Protein AF-A0A931W8U9-F1 (afdb_monomer_lite)

Sequence (115 aa):
MVEKRADKSFSEKTPADLRRDFRRDWISSYVGNFPIPEEGKQVQDSTIQVEAYEVIADPLSQRDRRHLIHEFGLKAVSAGFEIVGTIVVPHAGYLENRREVAAVTFLLKSPIEKW

Secondary structure (DSSP, 8-state):
---------GGG--HHHHHHHHHHHS--SEEEEEE---TTS---S-EEEEEEEEEEE-TT-HHHHHHIIIIIIHHHHHTT-EEEEEEEETT-S-EETTEE-EEEEEEEEPP----

Structure (mmCIF, N/CA/C/O backbone):
da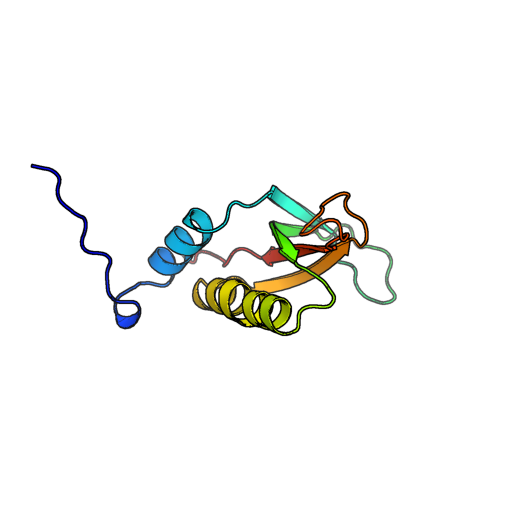ta_AF-A0A931W8U9-F1
#
_entry.id   AF-A0A931W8U9-F1
#
loop_
_atom_site.group_PDB
_atom_site.id
_atom_site.type_symbol
_atom_site.label_atom_id
_atom_site.label_alt_id
_atom_site.label_comp_id
_atom_site.label_asym_id
_atom_site.label_entity_id
_atom_site.label_seq_id
_atom_site.pdbx_PDB_ins_code
_atom_site.Cartn_x
_atom_site.Cartn_y
_atom_site.Cartn_z
_atom_site.occupancy
_atom_site.B_iso_or_equiv
_atom_site.auth_seq_id
_atom_site.auth_comp_id
_atom_site.auth_asym_id
_atom_site.auth_atom_id
_atom_site.pdbx_PDB_model_num
ATOM 1 N N . MET A 1 1 ? 1.250 -38.324 -1.001 1.00 38.91 1 MET A N 1
ATOM 2 C CA . MET A 1 1 ? 0.022 -37.762 -1.596 1.00 38.91 1 MET A CA 1
ATOM 3 C C . MET A 1 1 ? -0.053 -36.325 -1.104 1.00 38.91 1 MET A C 1
ATOM 5 O O . MET A 1 1 ? -0.230 -36.129 0.088 1.00 38.91 1 MET A O 1
ATOM 9 N N . VAL A 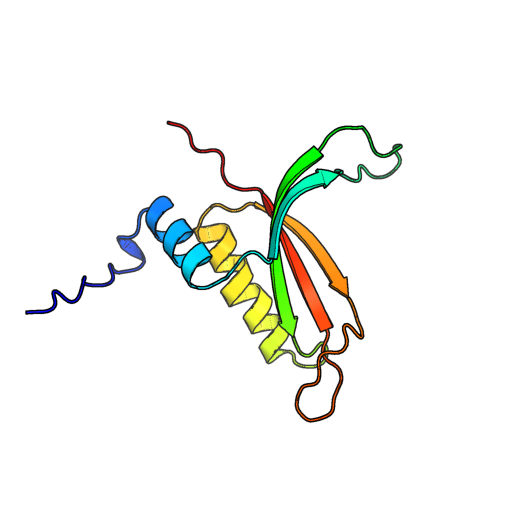1 2 ? 0.279 -35.342 -1.943 1.00 42.50 2 VAL A N 1
ATOM 10 C CA . VAL A 1 2 ? 0.256 -33.928 -1.535 1.00 42.50 2 VAL A CA 1
ATOM 11 C C . VAL A 1 2 ? -1.160 -33.439 -1.790 1.00 42.50 2 VAL A C 1
ATOM 13 O O . VAL A 1 2 ? -1.557 -33.313 -2.948 1.00 42.50 2 VAL A O 1
ATOM 16 N N . GLU A 1 3 ? -1.942 -33.239 -0.731 1.00 39.91 3 GLU A N 1
ATOM 17 C CA . GLU A 1 3 ? -3.232 -32.561 -0.842 1.00 39.91 3 GLU A CA 1
ATOM 18 C C . GLU A 1 3 ? -2.984 -31.161 -1.407 1.00 39.91 3 GLU A C 1
ATOM 20 O O . GLU A 1 3 ? -2.496 -30.260 -0.723 1.00 39.91 3 GLU A O 1
ATOM 25 N N . LYS A 1 4 ? -3.301 -30.974 -2.691 1.00 45.25 4 LYS A N 1
ATOM 26 C CA . LYS A 1 4 ? -3.512 -29.642 -3.247 1.00 45.25 4 LYS A CA 1
ATOM 27 C C . LYS A 1 4 ? -4.708 -29.065 -2.498 1.00 45.25 4 LYS A C 1
ATOM 29 O O . LYS A 1 4 ? -5.842 -29.420 -2.809 1.00 45.25 4 LYS A O 1
ATOM 34 N N . ARG A 1 5 ? -4.461 -28.216 -1.494 1.00 48.69 5 ARG A N 1
ATOM 35 C CA . ARG A 1 5 ? -5.507 -27.363 -0.917 1.00 48.69 5 ARG A CA 1
ATOM 36 C C . ARG A 1 5 ? -6.169 -26.646 -2.087 1.00 48.69 5 ARG A C 1
ATOM 38 O O . ARG A 1 5 ? -5.509 -25.872 -2.774 1.00 48.69 5 ARG A O 1
ATOM 45 N N . ALA A 1 6 ? -7.426 -26.982 -2.358 1.00 56.84 6 ALA A N 1
ATOM 46 C CA . ALA A 1 6 ? -8.210 -26.291 -3.362 1.00 56.84 6 ALA A CA 1
ATOM 47 C C . ALA A 1 6 ? -8.273 -24.819 -2.944 1.00 56.84 6 ALA A C 1
ATOM 49 O O . ALA A 1 6 ? -8.784 -24.503 -1.867 1.00 56.84 6 ALA A O 1
ATOM 50 N N . ASP A 1 7 ? -7.682 -23.938 -3.749 1.00 62.34 7 ASP A N 1
ATOM 51 C CA . ASP A 1 7 ? -7.846 -22.503 -3.567 1.00 62.34 7 ASP A CA 1
ATOM 52 C C . ASP A 1 7 ? -9.343 -22.213 -3.704 1.00 62.34 7 ASP A C 1
ATOM 54 O O . ASP A 1 7 ? -9.931 -22.434 -4.765 1.00 62.34 7 ASP A O 1
ATOM 58 N N . LYS A 1 8 ? -9.978 -21.795 -2.605 1.00 63.12 8 LYS A N 1
ATOM 59 C CA . LYS A 1 8 ? -11.395 -21.417 -2.602 1.00 63.12 8 LYS A CA 1
ATOM 60 C C . LYS A 1 8 ? -11.633 -20.335 -3.652 1.00 63.12 8 LYS A C 1
ATOM 62 O O . LYS A 1 8 ? -10.804 -19.428 -3.799 1.00 63.12 8 LYS A O 1
ATOM 67 N N . SER A 1 9 ? -12.777 -20.389 -4.334 1.00 69.44 9 SER A N 1
ATOM 68 C CA . SER A 1 9 ? -13.200 -19.296 -5.214 1.00 69.44 9 SER A CA 1
ATOM 69 C C . SER A 1 9 ? -13.270 -17.990 -4.415 1.00 69.44 9 SER A C 1
ATOM 71 O O . SER A 1 9 ? -13.584 -18.005 -3.226 1.00 69.44 9 SER A O 1
ATOM 73 N N . PHE A 1 10 ? -12.996 -16.844 -5.047 1.00 64.31 10 PHE A N 1
ATOM 74 C CA . PHE A 1 10 ? -13.035 -15.529 -4.388 1.00 64.31 10 PHE A CA 1
ATOM 75 C C . PHE A 1 10 ? -14.363 -15.279 -3.649 1.00 64.31 10 PHE A C 1
ATOM 77 O O . PHE A 1 10 ? -14.359 -14.724 -2.556 1.00 64.31 10 PHE A O 1
ATOM 84 N N . SER A 1 11 ? -15.484 -15.764 -4.197 1.00 68.75 11 SER A N 1
ATOM 85 C CA . SER A 1 11 ? -16.826 -15.661 -3.602 1.00 68.75 11 SER A CA 1
ATOM 86 C C . SER A 1 11 ? -17.037 -16.508 -2.339 1.00 68.75 11 SER A C 1
ATOM 88 O O . SER A 1 11 ? -18.036 -16.332 -1.650 1.00 68.75 11 SER A O 1
ATOM 90 N N . GLU A 1 12 ? -16.133 -17.441 -2.042 1.00 78.56 12 GLU A N 1
ATOM 91 C CA . GLU A 1 12 ? -16.200 -18.360 -0.896 1.00 78.56 12 GLU A CA 1
ATOM 92 C C . GLU A 1 12 ? -15.165 -18.016 0.188 1.00 78.56 12 GLU A C 1
ATOM 94 O O . GLU A 1 12 ? -15.098 -18.676 1.232 1.00 78.56 12 GLU A O 1
ATOM 99 N N . LYS A 1 13 ? -14.317 -17.010 -0.061 1.00 83.81 13 LYS A N 1
ATOM 100 C CA . LYS A 1 13 ? -13.293 -16.567 0.884 1.00 83.81 13 LYS A CA 1
ATOM 101 C C . LYS A 1 13 ? -13.924 -15.694 1.958 1.00 83.81 13 LYS A C 1
ATOM 103 O O . LYS A 1 13 ? -14.621 -14.723 1.676 1.00 83.81 13 LYS A O 1
ATOM 108 N N . THR A 1 14 ? -13.638 -16.024 3.211 1.00 86.25 14 THR A N 1
ATOM 109 C CA . THR A 1 14 ? -13.961 -15.131 4.325 1.00 86.25 14 THR A CA 1
ATOM 110 C C . THR A 1 14 ? -13.059 -13.889 4.275 1.00 86.25 14 THR A C 1
ATOM 112 O O . THR A 1 14 ? -11.968 -13.950 3.700 1.00 86.25 14 THR A O 1
ATOM 115 N N . PRO A 1 15 ? -13.420 -12.771 4.933 1.00 84.88 15 PRO A N 1
ATOM 116 C CA . PRO A 1 15 ? -12.511 -11.631 5.065 1.00 84.88 15 PRO A CA 1
ATOM 117 C C . PRO A 1 15 ? -11.143 -12.016 5.655 1.00 84.88 15 PRO A C 1
ATOM 119 O O . PRO A 1 15 ? -10.118 -11.469 5.261 1.00 84.88 15 PRO A O 1
ATOM 122 N N . ALA A 1 16 ? -11.105 -12.998 6.564 1.00 86.00 16 ALA A N 1
ATOM 123 C CA . ALA A 1 16 ? -9.860 -13.525 7.120 1.00 86.00 16 ALA A CA 1
ATOM 124 C C . ALA A 1 16 ? -9.019 -14.286 6.080 1.00 86.00 16 ALA A C 1
ATOM 126 O O . ALA A 1 16 ? -7.797 -14.139 6.060 1.00 86.00 16 ALA A O 1
ATOM 127 N N . ASP A 1 17 ? -9.656 -15.052 5.188 1.00 89.19 17 ASP A N 1
ATOM 128 C CA . ASP A 1 17 ? -8.968 -15.704 4.070 1.00 89.19 17 ASP A CA 1
ATOM 129 C C . ASP A 1 17 ? -8.353 -14.670 3.121 1.00 89.19 17 ASP A C 1
ATOM 131 O O . ASP A 1 17 ? -7.184 -14.792 2.764 1.00 89.19 17 ASP A O 1
ATOM 135 N N . LEU A 1 18 ? -9.101 -13.614 2.781 1.00 89.00 18 LEU A N 1
ATOM 136 C CA . LEU A 1 18 ? -8.619 -12.531 1.919 1.00 89.00 18 LEU A CA 1
ATOM 137 C C . LEU A 1 18 ? -7.429 -11.784 2.538 1.00 89.00 18 LEU A C 1
ATOM 139 O O . LEU A 1 18 ? -6.470 -11.489 1.832 1.00 89.00 18 LEU A O 1
ATOM 143 N N . ARG A 1 19 ? -7.435 -11.539 3.857 1.00 89.00 19 ARG A N 1
ATOM 144 C CA . ARG A 1 19 ? -6.278 -10.957 4.568 1.00 89.00 19 ARG A CA 1
ATOM 145 C C . ARG A 1 19 ? -5.052 -11.834 4.537 1.00 89.00 19 ARG A C 1
ATOM 147 O O . ARG A 1 19 ? -3.956 -11.335 4.300 1.00 89.00 19 ARG A O 1
ATOM 154 N N . ARG A 1 20 ? -5.225 -13.123 4.828 1.00 87.88 20 ARG A N 1
ATOM 155 C CA . ARG A 1 20 ? -4.116 -14.075 4.814 1.00 87.88 20 ARG A CA 1
ATOM 156 C C . ARG A 1 20 ? -3.491 -14.123 3.426 1.00 87.88 20 ARG A C 1
ATOM 158 O O . ARG A 1 20 ? -2.273 -14.079 3.319 1.00 87.88 20 ARG A O 1
ATOM 165 N N . ASP A 1 21 ? -4.319 -14.191 2.391 1.00 89.12 21 ASP A N 1
ATOM 166 C CA . ASP A 1 21 ? -3.842 -14.234 1.015 1.00 89.12 21 ASP A CA 1
ATOM 167 C C . ASP A 1 21 ? -3.164 -12.911 0.634 1.00 89.12 21 ASP A C 1
ATOM 169 O O . ASP A 1 21 ? -2.078 -12.936 0.071 1.00 89.12 21 ASP A O 1
ATOM 173 N N . PHE A 1 22 ? -3.718 -11.764 1.041 1.00 90.31 22 PHE A N 1
ATOM 174 C CA . PHE A 1 22 ? -3.087 -10.460 0.833 1.00 90.31 22 PHE A CA 1
ATOM 175 C C . PHE A 1 22 ? -1.696 -10.374 1.479 1.00 90.31 22 PHE A C 1
ATOM 177 O O . PHE A 1 22 ? -0.734 -10.060 0.790 1.00 90.31 22 PHE A O 1
ATOM 184 N N . ARG A 1 23 ? -1.563 -10.723 2.766 1.00 89.44 23 ARG A N 1
ATOM 185 C CA . ARG A 1 23 ? -0.272 -10.732 3.487 1.00 89.44 23 ARG A CA 1
ATOM 186 C C . ARG A 1 23 ? 0.709 -11.801 2.988 1.00 89.44 23 ARG A C 1
ATOM 188 O O . ARG A 1 23 ? 1.898 -11.733 3.277 1.00 89.44 23 ARG A O 1
ATOM 195 N N . ARG A 1 24 ? 0.214 -12.838 2.306 1.00 88.12 24 ARG A N 1
ATOM 196 C CA . ARG A 1 24 ? 1.046 -13.854 1.647 1.00 88.12 24 ARG A CA 1
ATOM 197 C C . ARG A 1 24 ? 1.579 -13.329 0.318 1.00 88.12 24 ARG A C 1
ATOM 199 O O . ARG A 1 24 ? 2.747 -13.537 0.012 1.00 88.12 24 ARG A O 1
ATOM 206 N N . ASP A 1 25 ? 0.710 -12.701 -0.467 1.00 87.81 25 ASP A N 1
ATOM 207 C CA . ASP A 1 25 ? 1.033 -12.191 -1.797 1.00 87.81 25 ASP A CA 1
ATOM 208 C C . ASP A 1 25 ? 1.882 -10.907 -1.710 1.00 87.81 25 ASP A C 1
ATOM 210 O O . ASP A 1 25 ? 2.683 -10.637 -2.603 1.00 87.81 25 ASP A O 1
ATOM 214 N N . TRP A 1 26 ? 1.749 -10.150 -0.615 1.00 88.06 26 TRP A N 1
ATOM 215 C CA . TRP A 1 26 ? 2.475 -8.911 -0.343 1.00 88.06 26 TRP A CA 1
ATOM 216 C C . TRP A 1 26 ? 3.113 -8.953 1.040 1.00 88.06 26 TRP A C 1
ATOM 218 O O . TRP A 1 26 ? 2.436 -9.169 2.043 1.00 88.06 26 TRP A O 1
ATOM 228 N N . ILE A 1 27 ? 4.417 -8.695 1.104 1.00 85.69 27 ILE A N 1
ATOM 229 C CA . ILE A 1 27 ? 5.156 -8.659 2.366 1.00 85.69 27 ILE A CA 1
ATOM 230 C C . ILE A 1 27 ? 5.212 -7.215 2.861 1.00 85.69 27 ILE A C 1
ATOM 232 O O . ILE A 1 27 ? 5.685 -6.326 2.156 1.00 85.69 27 ILE A O 1
ATOM 236 N N . SER A 1 28 ? 4.742 -6.996 4.089 1.00 86.06 28 SER A N 1
ATOM 237 C CA . SER A 1 28 ? 4.866 -5.705 4.767 1.00 86.06 28 SER A CA 1
ATOM 238 C C . SER A 1 28 ? 6.339 -5.423 5.072 1.00 86.06 28 SER A C 1
ATOM 240 O O . SER A 1 28 ? 7.014 -6.257 5.676 1.00 86.06 28 SER A O 1
ATOM 242 N N . SER A 1 29 ? 6.836 -4.247 4.696 1.00 85.94 29 SER A N 1
ATOM 243 C CA . SER A 1 29 ? 8.190 -3.793 5.038 1.00 85.94 29 SER A CA 1
ATOM 244 C C . SER A 1 29 ? 8.284 -3.292 6.482 1.00 85.94 29 SER A C 1
ATOM 246 O O . SER A 1 29 ? 9.362 -3.301 7.074 1.00 85.94 29 SER A O 1
ATOM 248 N N . TYR A 1 30 ? 7.155 -2.890 7.073 1.00 88.25 30 TYR A N 1
ATOM 249 C CA . TYR A 1 30 ? 7.077 -2.431 8.458 1.00 88.25 30 TYR A CA 1
ATOM 250 C C . TYR A 1 30 ? 5.711 -2.736 9.081 1.00 88.25 30 TYR A C 1
ATOM 252 O O . TYR A 1 30 ? 4.693 -2.673 8.398 1.00 88.25 30 TYR A O 1
ATOM 260 N N . VAL A 1 31 ? 5.681 -3.041 10.380 1.00 90.31 31 VAL A N 1
ATOM 261 C CA . VAL A 1 31 ? 4.452 -3.133 11.182 1.00 90.31 31 VAL A CA 1
ATOM 262 C C . VAL A 1 31 ? 4.684 -2.379 12.484 1.00 90.31 31 VAL A C 1
ATOM 264 O O . VAL A 1 31 ? 5.614 -2.705 13.222 1.00 90.31 31 VAL A O 1
ATOM 267 N N . GLY A 1 32 ? 3.855 -1.383 12.784 1.00 87.75 32 GLY A N 1
ATOM 268 C CA . GLY A 1 32 ? 4.018 -0.604 14.007 1.00 87.75 32 GLY A CA 1
ATOM 269 C C . GLY A 1 32 ? 3.192 0.672 14.050 1.00 87.75 32 GLY A C 1
ATOM 270 O O . GLY A 1 32 ? 2.231 0.830 13.305 1.00 87.75 32 GLY A O 1
ATOM 271 N N . ASN A 1 33 ? 3.552 1.564 14.967 1.00 87.19 33 ASN A N 1
ATOM 272 C CA . ASN A 1 33 ? 2.811 2.785 15.256 1.00 87.19 33 ASN A CA 1
ATOM 273 C C . ASN A 1 33 ? 3.322 3.942 14.394 1.00 87.19 33 ASN A C 1
ATOM 275 O O . ASN A 1 33 ? 4.494 4.306 14.476 1.00 87.19 33 ASN A O 1
ATOM 279 N N . PHE A 1 34 ? 2.438 4.533 13.594 1.00 81.75 34 PHE A N 1
ATOM 280 C CA . PHE A 1 34 ? 2.734 5.692 12.758 1.00 81.75 34 PHE A CA 1
ATOM 281 C C . PHE A 1 34 ? 2.048 6.944 13.324 1.00 81.75 34 PHE A C 1
ATOM 283 O O . PHE A 1 34 ? 0.887 6.853 13.737 1.00 81.75 34 PHE A O 1
ATOM 290 N N . PRO A 1 35 ? 2.726 8.105 13.383 1.00 78.25 35 PRO A N 1
ATOM 291 C CA . PRO A 1 35 ? 2.104 9.344 13.840 1.00 78.25 35 PRO A CA 1
ATOM 292 C C . PRO A 1 35 ? 1.006 9.779 12.869 1.00 78.25 35 PRO A C 1
ATOM 294 O O . PRO A 1 35 ? 1.178 9.688 11.655 1.00 78.25 35 PRO A O 1
ATOM 297 N N . ILE A 1 36 ? -0.115 10.269 13.391 1.00 71.31 36 ILE A N 1
ATOM 298 C CA . ILE A 1 36 ? -1.211 10.782 12.561 1.00 71.31 36 ILE A CA 1
ATOM 299 C C . ILE A 1 36 ? -0.975 12.282 12.330 1.00 71.31 36 ILE A C 1
ATOM 301 O O . ILE A 1 36 ? -1.081 13.057 13.284 1.00 71.31 36 ILE A O 1
ATOM 305 N N . PRO A 1 37 ? -0.649 12.733 11.103 1.00 64.25 37 PRO A N 1
ATOM 306 C CA . PRO A 1 37 ? -0.617 14.159 10.818 1.00 64.25 37 PRO A CA 1
ATOM 307 C C . PRO A 1 37 ? -2.057 14.690 10.740 1.00 64.25 37 PRO A C 1
ATOM 309 O O . PRO A 1 37 ? -2.759 14.453 9.761 1.00 64.25 37 PRO A O 1
ATOM 312 N N . GLU A 1 38 ? -2.513 15.406 11.772 1.00 63.44 38 GLU A N 1
ATOM 313 C CA . GLU A 1 38 ? -3.725 16.230 11.679 1.00 63.44 38 GLU A CA 1
ATOM 314 C C . GLU A 1 38 ? -3.369 17.584 11.049 1.00 63.44 38 GLU A C 1
ATOM 316 O O . GLU A 1 38 ? -2.495 18.303 11.540 1.00 63.44 38 GLU A O 1
ATOM 321 N N . GLU A 1 39 ? -4.044 17.945 9.956 1.00 61.38 39 GLU A N 1
ATOM 322 C CA . GLU A 1 39 ? -3.818 19.215 9.263 1.00 61.38 39 GLU A CA 1
ATOM 323 C C . GLU A 1 39 ? -4.037 20.407 10.214 1.00 61.38 39 GLU A C 1
ATOM 325 O O . GLU A 1 39 ? -5.065 20.521 10.884 1.00 61.38 39 GLU A O 1
ATOM 330 N N . GLY A 1 40 ? -3.044 21.299 10.297 1.00 61.00 40 GLY A N 1
ATOM 331 C CA . GLY A 1 40 ? -3.124 22.526 11.096 1.00 61.00 40 GLY A CA 1
ATOM 332 C C . GLY A 1 40 ? -2.927 22.363 12.609 1.00 61.00 40 GLY A C 1
ATOM 333 O O . GLY A 1 40 ? -3.061 23.350 13.332 1.00 61.00 40 GLY A O 1
ATOM 334 N N . LYS A 1 41 ? -2.579 21.171 13.110 1.00 56.84 41 LYS A N 1
ATOM 335 C CA . LYS A 1 41 ? -2.229 20.956 14.524 1.00 56.84 41 LYS A CA 1
ATOM 336 C C . LYS A 1 41 ? -0.808 20.414 14.665 1.00 56.84 41 LYS A C 1
ATOM 338 O O . LYS A 1 41 ? -0.289 19.757 13.767 1.00 56.84 41 LYS A O 1
ATOM 343 N N . GLN A 1 42 ? -0.166 20.691 15.804 1.00 60.56 42 GLN A N 1
ATOM 344 C CA . GLN A 1 42 ? 1.037 19.950 16.199 1.00 60.56 42 GLN A CA 1
ATOM 345 C C . GLN A 1 42 ? 0.725 18.453 16.132 1.00 60.56 42 GLN A C 1
ATOM 347 O O . GLN A 1 42 ? -0.378 18.059 16.518 1.00 60.56 42 GLN A O 1
ATOM 352 N N . VAL A 1 43 ? 1.678 17.652 15.636 1.00 58.06 43 VAL A N 1
ATOM 353 C CA . VAL A 1 43 ? 1.595 16.186 15.659 1.00 58.06 43 VAL A CA 1
ATOM 354 C C . VAL A 1 43 ? 1.246 15.792 17.088 1.00 58.06 43 VAL A C 1
ATOM 356 O O . VAL A 1 43 ? 2.071 15.934 17.987 1.00 58.06 43 VAL A O 1
ATOM 359 N N . GLN A 1 44 ? -0.008 15.410 17.315 1.00 55.53 44 GLN A N 1
ATOM 360 C CA . GLN A 1 44 ? -0.421 14.892 18.607 1.00 55.53 44 GLN A CA 1
ATOM 361 C C . GLN A 1 44 ? 0.331 13.572 18.810 1.00 55.53 44 GLN A C 1
ATOM 363 O O . GLN A 1 44 ? 0.560 12.845 17.842 1.00 55.53 44 GLN A O 1
ATOM 368 N N . ASP A 1 45 ? 0.653 13.215 20.054 1.00 60.28 45 ASP A N 1
ATOM 369 C CA . ASP A 1 45 ? 1.252 11.913 20.410 1.00 60.28 45 ASP A CA 1
ATOM 370 C C . ASP A 1 45 ? 0.359 10.702 20.031 1.00 60.28 45 ASP A C 1
ATOM 372 O O . ASP A 1 45 ? 0.674 9.548 20.328 1.00 60.28 45 ASP A O 1
ATOM 376 N N . SER A 1 46 ? -0.780 10.941 19.373 1.00 72.25 46 SER A N 1
ATOM 377 C CA . SER A 1 46 ? -1.634 9.921 18.787 1.00 72.25 46 SER A CA 1
ATOM 378 C C . SER A 1 46 ? -0.915 9.194 17.654 1.00 72.25 46 SER A C 1
ATOM 380 O O . SER A 1 46 ? -0.536 9.778 16.633 1.00 72.25 46 SER A O 1
ATOM 382 N N . THR A 1 47 ? -0.797 7.884 17.817 1.00 80.75 47 THR A N 1
ATOM 383 C CA . THR A 1 47 ? -0.282 6.985 16.793 1.00 80.75 47 THR A CA 1
ATOM 384 C C . THR A 1 47 ? -1.354 5.989 16.375 1.00 80.75 47 THR A C 1
ATOM 386 O O . THR A 1 47 ? -2.266 5.667 17.138 1.00 80.75 47 THR A O 1
ATOM 389 N N . ILE A 1 48 ? -1.254 5.516 15.139 1.00 82.94 48 ILE A N 1
ATOM 390 C CA . ILE A 1 48 ? -2.098 4.465 14.581 1.00 82.94 48 ILE A CA 1
ATOM 391 C C . ILE A 1 48 ? -1.234 3.260 14.236 1.00 82.94 48 ILE A C 1
ATOM 393 O O . ILE A 1 48 ? -0.152 3.409 13.670 1.00 82.94 48 ILE A O 1
ATOM 397 N N . GLN A 1 49 ? -1.712 2.060 14.562 1.00 87.75 49 GLN A N 1
ATOM 398 C CA . GLN A 1 49 ? -1.047 0.840 14.133 1.00 87.75 49 GLN A CA 1
ATOM 399 C C . GLN A 1 49 ? -1.276 0.632 12.634 1.00 87.75 49 GLN A C 1
ATOM 401 O O . GLN A 1 49 ? -2.418 0.552 12.171 1.00 87.75 49 GLN A O 1
ATOM 406 N N . VAL A 1 50 ? -0.180 0.544 11.889 1.00 90.88 50 VAL A N 1
ATOM 407 C CA . VAL A 1 50 ? -0.176 0.349 10.443 1.00 90.88 50 VAL A CA 1
ATOM 408 C C . VAL A 1 50 ? 0.740 -0.795 10.038 1.00 90.88 50 VAL A C 1
ATOM 410 O O . VAL A 1 50 ? 1.715 -1.131 10.714 1.00 90.88 50 VAL A O 1
ATOM 413 N N . GLU A 1 51 ? 0.434 -1.345 8.876 1.00 92.94 51 GLU A N 1
ATOM 414 C CA . GLU A 1 51 ? 1.296 -2.191 8.069 1.00 92.94 51 GLU A CA 1
ATOM 415 C C . GLU A 1 51 ? 1.707 -1.375 6.836 1.00 92.94 51 GLU A C 1
ATOM 417 O O . GLU A 1 51 ? 0.851 -0.836 6.130 1.00 92.94 51 GLU A O 1
ATOM 422 N N . ALA A 1 52 ? 3.012 -1.229 6.605 1.00 91.31 52 ALA A N 1
ATOM 423 C CA . ALA A 1 52 ? 3.546 -0.497 5.463 1.00 91.3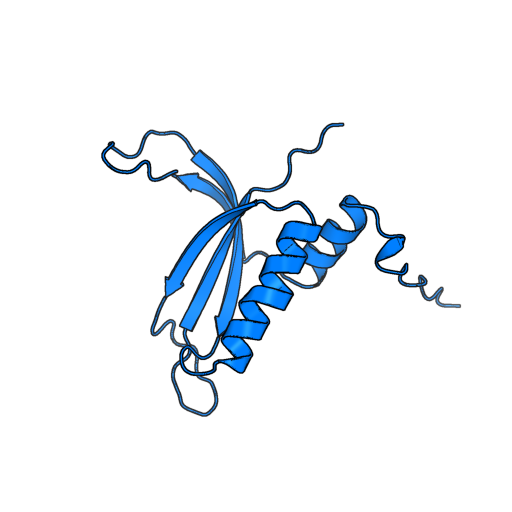1 52 ALA A CA 1
ATOM 424 C C . ALA A 1 52 ? 3.965 -1.469 4.360 1.00 91.31 52 ALA A C 1
ATOM 426 O O . ALA A 1 52 ? 4.789 -2.354 4.584 1.00 91.31 52 ALA A O 1
ATOM 427 N N . TYR A 1 53 ? 3.436 -1.267 3.161 1.00 91.50 53 TYR A N 1
ATOM 428 C CA . TYR A 1 53 ? 3.722 -2.096 1.996 1.00 91.50 53 TYR A CA 1
ATOM 429 C C . TYR A 1 53 ? 4.374 -1.245 0.916 1.00 91.50 53 TYR A C 1
ATOM 431 O O . TYR A 1 53 ? 3.764 -0.296 0.425 1.00 91.50 53 TYR A O 1
ATOM 439 N N . GLU A 1 54 ? 5.607 -1.583 0.552 1.00 89.00 54 GLU A N 1
ATOM 440 C CA . GLU A 1 54 ? 6.328 -0.915 -0.529 1.00 89.00 54 GLU A CA 1
ATOM 441 C C . GLU A 1 54 ? 6.029 -1.610 -1.856 1.00 89.00 54 GLU A C 1
ATOM 443 O O . GLU A 1 54 ? 6.175 -2.826 -1.988 1.00 89.00 54 GLU A O 1
ATOM 448 N N . VAL A 1 55 ? 5.616 -0.827 -2.849 1.00 86.31 55 VAL A N 1
ATOM 449 C CA . VAL A 1 55 ? 5.419 -1.301 -4.213 1.00 86.31 55 VAL A CA 1
ATOM 450 C C . VAL A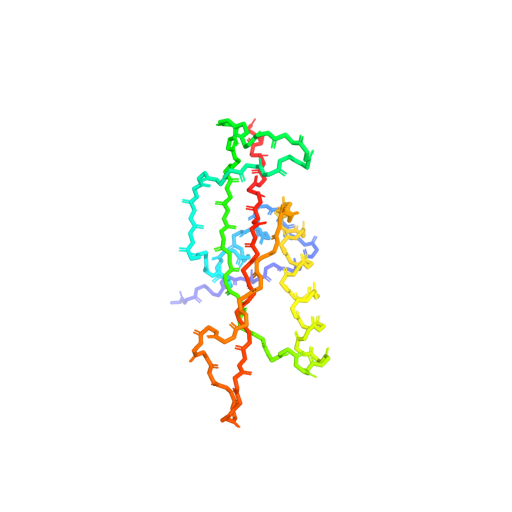 1 55 ? 6.195 -0.410 -5.168 1.00 86.31 55 VAL A C 1
ATOM 452 O O . VAL A 1 55 ? 6.112 0.818 -5.116 1.00 86.31 55 VAL A O 1
ATOM 455 N N . ILE A 1 56 ? 6.951 -1.043 -6.058 1.00 83.94 56 ILE A N 1
ATOM 456 C CA . ILE A 1 56 ? 7.757 -0.353 -7.058 1.00 83.94 56 ILE A CA 1
ATOM 457 C C . ILE A 1 56 ? 6.913 -0.131 -8.305 1.00 83.94 56 ILE A C 1
ATOM 459 O O . ILE A 1 56 ? 6.280 -1.063 -8.802 1.00 83.94 56 ILE A O 1
ATOM 463 N N . ALA A 1 57 ? 6.900 1.098 -8.814 1.00 79.00 57 ALA A N 1
ATOM 464 C CA . ALA A 1 57 ? 6.188 1.414 -10.041 1.00 79.00 57 ALA A CA 1
ATOM 465 C C . ALA A 1 57 ? 6.905 2.456 -10.884 1.00 79.00 57 ALA A C 1
ATOM 467 O O . ALA A 1 57 ? 7.408 3.460 -10.374 1.00 79.00 57 ALA A O 1
ATOM 468 N N . ASP A 1 58 ? 6.869 2.253 -12.200 1.00 76.56 58 ASP A N 1
ATOM 469 C CA . ASP A 1 58 ? 7.245 3.285 -13.153 1.00 76.56 58 ASP A CA 1
ATOM 470 C C . ASP A 1 58 ? 6.225 4.439 -13.074 1.00 76.56 58 ASP A C 1
ATOM 472 O O . ASP A 1 58 ? 5.045 4.269 -13.418 1.00 76.56 58 ASP A O 1
ATOM 476 N N . PRO A 1 59 ? 6.648 5.641 -12.639 1.00 64.81 59 PRO A N 1
ATOM 477 C CA . PRO A 1 59 ? 5.757 6.778 -12.531 1.00 64.81 59 PRO A CA 1
ATOM 478 C C . PRO A 1 59 ? 5.256 7.251 -13.899 1.00 64.81 59 PRO A C 1
ATOM 480 O O . PRO A 1 59 ? 4.326 8.038 -13.922 1.00 64.81 59 PRO A O 1
ATOM 483 N N . LEU A 1 60 ? 5.791 6.820 -15.037 1.00 67.19 60 LEU A N 1
ATOM 484 C CA . LEU A 1 60 ? 5.324 7.228 -16.368 1.00 67.19 60 LEU A CA 1
ATOM 485 C C . LEU A 1 60 ? 4.396 6.191 -17.024 1.00 67.19 60 LEU A C 1
ATOM 487 O O . LEU A 1 60 ? 3.717 6.504 -18.006 1.00 67.19 60 LEU A O 1
ATOM 491 N N . SER A 1 61 ? 4.297 4.984 -16.464 1.00 79.31 61 SER A N 1
ATOM 492 C CA . SER A 1 61 ? 3.462 3.907 -16.995 1.00 79.31 61 SER A CA 1
ATOM 493 C C . SER A 1 61 ? 2.035 3.967 -16.444 1.00 79.31 61 SER A C 1
ATOM 495 O O . SER A 1 61 ? 1.750 3.620 -15.298 1.00 79.31 61 SER A O 1
ATOM 497 N N . GLN A 1 62 ? 1.077 4.358 -17.292 1.00 71.00 62 GLN A N 1
ATOM 498 C CA . GLN A 1 62 ? -0.354 4.329 -16.944 1.00 71.00 62 GLN A CA 1
ATOM 499 C C . GLN A 1 62 ? -0.857 2.910 -16.645 1.00 71.00 62 GLN A C 1
ATOM 501 O O . GLN A 1 62 ? -1.784 2.723 -15.854 1.00 71.00 62 GLN A O 1
ATOM 506 N N . ARG A 1 63 ? -0.244 1.898 -17.269 1.00 75.94 63 ARG A N 1
ATOM 507 C CA . ARG A 1 63 ? -0.565 0.493 -17.017 1.00 75.94 63 ARG A CA 1
ATOM 508 C C . ARG A 1 63 ? -0.176 0.099 -15.596 1.00 75.94 63 ARG A C 1
ATOM 510 O O . ARG A 1 63 ? -1.005 -0.504 -14.918 1.00 75.94 63 ARG A O 1
ATOM 517 N N . ASP A 1 64 ? 1.018 0.475 -15.151 1.00 74.62 64 ASP A N 1
ATOM 518 C CA . ASP A 1 64 ? 1.536 0.069 -13.840 1.00 74.62 64 ASP A CA 1
ATOM 519 C C . ASP A 1 64 ? 0.888 0.875 -12.718 1.00 74.62 64 ASP A C 1
ATOM 521 O O . ASP A 1 64 ? 0.515 0.316 -11.691 1.00 74.62 64 ASP A O 1
ATOM 525 N N . ARG A 1 65 ? 0.582 2.154 -12.964 1.00 71.69 65 ARG A N 1
ATOM 526 C CA . ARG A 1 65 ? -0.276 2.956 -12.078 1.00 71.69 65 ARG A CA 1
ATOM 527 C C . ARG A 1 65 ? -1.666 2.341 -11.898 1.00 71.69 65 ARG A C 1
ATOM 529 O O . ARG A 1 65 ? -2.161 2.245 -10.778 1.00 71.69 65 ARG A O 1
ATOM 536 N N . ARG A 1 66 ? -2.310 1.901 -12.986 1.00 71.62 66 ARG A N 1
ATOM 537 C CA . ARG A 1 66 ? -3.610 1.217 -12.899 1.00 71.62 66 ARG A CA 1
ATOM 538 C C . ARG A 1 66 ? -3.481 -0.127 -12.189 1.00 71.62 66 ARG A C 1
ATOM 540 O O . ARG A 1 66 ? -4.361 -0.471 -11.410 1.00 71.62 66 ARG A O 1
ATOM 547 N N . HIS A 1 67 ? -2.409 -0.870 -12.456 1.00 74.25 67 HIS A N 1
ATOM 548 C CA . HIS A 1 67 ? -2.121 -2.136 -11.791 1.00 74.25 67 HIS A CA 1
ATOM 549 C C . HIS A 1 67 ? -1.973 -1.937 -10.279 1.00 74.25 67 HIS A C 1
ATOM 551 O O . HIS A 1 67 ? -2.656 -2.614 -9.529 1.00 74.25 67 HIS A O 1
ATOM 557 N N . LEU A 1 68 ? -1.212 -0.939 -9.829 1.00 79.19 68 LEU A N 1
ATOM 558 C CA . LEU A 1 68 ? -1.119 -0.544 -8.421 1.00 79.19 68 LEU A CA 1
ATOM 559 C C . LEU A 1 68 ? -2.487 -0.268 -7.785 1.00 79.19 68 LEU A C 1
ATOM 561 O O . LEU A 1 68 ? -2.839 -0.855 -6.766 1.00 79.19 68 LEU A O 1
ATOM 565 N N . ILE A 1 69 ? -3.278 0.619 -8.392 1.00 71.75 69 ILE A N 1
ATOM 566 C CA . ILE A 1 69 ? -4.563 1.045 -7.820 1.00 71.75 69 ILE A CA 1
ATOM 567 C C . ILE A 1 69 ? -5.551 -0.125 -7.758 1.00 71.75 69 ILE A C 1
ATOM 569 O O . ILE A 1 69 ? -6.217 -0.319 -6.741 1.00 71.75 69 ILE A O 1
ATOM 573 N N . HIS A 1 70 ? -5.649 -0.915 -8.829 1.00 73.62 70 HIS A N 1
ATOM 574 C CA . HIS A 1 70 ? -6.585 -2.034 -8.877 1.00 73.62 70 HIS A CA 1
ATOM 575 C C . HIS A 1 70 ? -6.094 -3.254 -8.104 1.00 73.62 70 HIS A C 1
ATOM 577 O O . HIS A 1 70 ? -6.826 -3.768 -7.271 1.00 73.62 70 HIS A O 1
ATOM 583 N N . GLU A 1 71 ? -4.891 -3.750 -8.367 1.00 82.25 71 GLU A N 1
ATOM 584 C CA . GLU A 1 71 ? -4.446 -5.025 -7.802 1.00 82.25 71 GLU A CA 1
ATOM 585 C C . GLU A 1 71 ? -4.032 -4.890 -6.347 1.00 82.25 71 GLU A C 1
ATOM 587 O O . GLU A 1 71 ? -4.418 -5.728 -5.540 1.00 82.25 71 GLU A O 1
ATOM 592 N N . PHE A 1 72 ? -3.288 -3.847 -5.984 1.00 88.62 72 PHE A N 1
ATOM 593 C CA . PHE A 1 72 ? -2.906 -3.659 -4.589 1.00 88.62 72 PHE A CA 1
ATOM 594 C C . PHE A 1 72 ? -4.064 -3.042 -3.797 1.00 88.62 72 PHE A C 1
ATOM 596 O O . PHE A 1 72 ? -4.545 -3.635 -2.830 1.00 88.62 72 PHE A O 1
ATOM 603 N N . GLY A 1 73 ? -4.567 -1.888 -4.248 1.00 85.88 73 GLY A N 1
ATOM 604 C CA . GLY A 1 73 ? -5.587 -1.120 -3.530 1.00 85.88 73 GLY A CA 1
ATOM 605 C C . GLY A 1 73 ? -6.894 -1.886 -3.313 1.00 85.88 73 GLY A C 1
ATOM 606 O O . GLY A 1 73 ? -7.359 -1.998 -2.177 1.00 85.88 73 GLY A O 1
ATOM 607 N N . LEU A 1 74 ? -7.480 -2.474 -4.366 1.00 87.06 74 LEU A N 1
ATOM 608 C CA . LEU A 1 74 ? -8.746 -3.205 -4.211 1.00 87.06 74 LEU A CA 1
ATOM 609 C C . LEU A 1 74 ? -8.576 -4.486 -3.396 1.00 87.06 74 LEU A C 1
ATOM 611 O O . LEU A 1 74 ? -9.487 -4.829 -2.641 1.00 87.06 74 LEU A O 1
ATOM 615 N N . LYS A 1 75 ? -7.442 -5.194 -3.507 1.00 89.12 75 LYS A N 1
ATOM 616 C CA . LYS A 1 75 ? -7.201 -6.393 -2.688 1.00 89.12 75 LYS A CA 1
ATOM 617 C C . LYS A 1 75 ? -7.018 -6.039 -1.217 1.00 89.12 75 LYS A C 1
ATOM 619 O O . LYS A 1 75 ? -7.595 -6.727 -0.379 1.00 89.12 75 LYS A O 1
ATOM 624 N N . ALA A 1 76 ? -6.305 -4.955 -0.908 1.00 90.19 76 ALA A N 1
ATOM 625 C CA . ALA A 1 76 ? -6.169 -4.451 0.456 1.00 90.19 76 ALA A CA 1
ATOM 626 C C . ALA A 1 76 ? -7.545 -4.131 1.064 1.00 90.19 76 ALA A C 1
ATOM 628 O O . ALA A 1 76 ? -7.893 -4.637 2.132 1.00 90.19 76 ALA A O 1
ATOM 629 N N . VAL A 1 77 ? -8.376 -3.373 0.343 1.00 89.25 77 VAL A N 1
ATOM 630 C CA . VAL A 1 77 ? -9.730 -3.019 0.801 1.00 89.25 77 VAL A CA 1
ATOM 631 C C . VAL A 1 77 ? -10.630 -4.252 0.917 1.00 89.25 77 VAL A C 1
ATOM 633 O O . VAL A 1 77 ? -11.351 -4.394 1.900 1.00 89.25 77 VAL A O 1
ATOM 636 N N . SER A 1 78 ? -10.555 -5.191 -0.030 1.00 88.12 78 SER A N 1
ATOM 637 C CA . SER A 1 78 ? -11.323 -6.449 0.019 1.00 88.12 78 SER A CA 1
ATOM 638 C C . SER A 1 78 ? -10.916 -7.335 1.201 1.00 88.12 78 SER A C 1
ATOM 640 O O . SER A 1 78 ? -11.738 -8.056 1.761 1.00 88.12 78 SER A O 1
ATOM 642 N N . ALA A 1 79 ? -9.652 -7.258 1.613 1.00 89.19 79 ALA A N 1
ATOM 643 C CA . ALA A 1 79 ? -9.139 -7.876 2.828 1.00 89.19 79 ALA A CA 1
ATOM 644 C C . ALA A 1 79 ? -9.541 -7.100 4.110 1.00 89.19 79 ALA A C 1
ATOM 646 O O . ALA A 1 79 ? -9.370 -7.587 5.229 1.00 89.19 79 ALA A O 1
ATOM 647 N N . GLY A 1 80 ? -10.154 -5.925 3.981 1.00 89.56 80 GLY A N 1
ATOM 648 C CA . GLY A 1 80 ? -10.633 -5.113 5.098 1.00 89.56 80 GLY A CA 1
ATOM 649 C C . GLY A 1 80 ? -9.590 -4.153 5.663 1.00 89.56 80 GLY A C 1
ATOM 650 O O . GLY A 1 80 ? -9.796 -3.626 6.751 1.00 89.56 80 GLY A O 1
ATOM 651 N N . PHE A 1 81 ? -8.478 -3.928 4.963 1.00 91.19 81 PHE A N 1
ATOM 652 C CA . PHE A 1 81 ? -7.548 -2.861 5.318 1.00 91.19 81 PHE A CA 1
ATOM 653 C C . PHE A 1 81 ? -8.119 -1.494 4.942 1.00 91.19 81 PHE A C 1
ATOM 655 O O . PHE A 1 81 ? -8.762 -1.332 3.904 1.00 91.19 81 PHE A O 1
ATOM 662 N N . GLU A 1 82 ? -7.826 -0.498 5.770 1.00 90.75 82 GLU A N 1
ATOM 663 C CA . GLU A 1 82 ? -8.088 0.910 5.474 1.00 90.75 82 GLU A CA 1
ATOM 664 C C . GLU A 1 82 ? -6.778 1.570 5.024 1.00 90.75 82 GLU A C 1
ATOM 666 O O . GLU A 1 82 ? -5.758 1.464 5.707 1.00 90.75 82 GLU A O 1
ATOM 671 N N . ILE A 1 83 ? -6.785 2.239 3.866 1.00 88.81 83 ILE A N 1
ATOM 672 C CA . ILE A 1 83 ? -5.622 2.994 3.383 1.00 88.81 83 ILE A CA 1
ATOM 673 C C . ILE A 1 83 ? -5.583 4.316 4.146 1.00 88.81 83 ILE A C 1
ATOM 675 O O . ILE A 1 83 ? -6.434 5.175 3.928 1.00 88.81 83 ILE A O 1
ATOM 679 N N . VAL A 1 84 ? -4.592 4.482 5.023 1.00 87.44 84 VAL A N 1
ATOM 680 C CA . VAL A 1 84 ? -4.446 5.703 5.834 1.00 87.44 84 VAL A CA 1
ATOM 681 C C . VAL A 1 84 ? -3.526 6.732 5.192 1.00 87.44 84 VAL A C 1
ATOM 683 O O . VAL A 1 84 ? -3.576 7.909 5.533 1.00 87.44 84 VAL A O 1
ATOM 686 N N . GLY A 1 85 ? -2.690 6.306 4.247 1.00 85.00 85 GLY A N 1
ATOM 687 C CA . GLY A 1 85 ? -1.826 7.214 3.513 1.00 85.00 85 GLY A CA 1
ATOM 688 C C . GLY A 1 85 ? -0.940 6.509 2.503 1.00 85.00 85 GLY A C 1
ATOM 689 O O . GLY A 1 85 ? -0.805 5.283 2.489 1.00 85.00 85 GLY A O 1
ATOM 690 N N . THR A 1 86 ? -0.318 7.320 1.657 1.00 85.62 86 THR A N 1
ATOM 691 C CA . THR A 1 86 ? 0.656 6.877 0.661 1.00 85.62 86 THR A CA 1
ATOM 692 C C . THR A 1 86 ? 1.864 7.793 0.698 1.00 85.62 86 THR A C 1
ATOM 694 O O . THR A 1 86 ? 1.711 9.011 0.608 1.00 85.62 86 THR A O 1
ATOM 697 N N . ILE A 1 87 ? 3.057 7.215 0.784 1.00 84.69 87 ILE A N 1
ATOM 698 C CA . ILE A 1 87 ? 4.320 7.939 0.651 1.00 84.69 87 ILE A CA 1
ATOM 699 C C . ILE A 1 87 ? 4.896 7.586 -0.713 1.00 84.69 87 ILE A C 1
ATOM 701 O O . ILE A 1 87 ? 5.095 6.414 -1.019 1.00 84.69 87 ILE A O 1
ATOM 705 N N . VAL A 1 88 ? 5.156 8.598 -1.535 1.00 84.38 88 VAL A N 1
ATOM 706 C CA . VAL A 1 88 ? 5.805 8.416 -2.834 1.00 84.38 88 VAL A CA 1
ATOM 707 C C . VAL A 1 88 ? 7.228 8.927 -2.716 1.00 84.38 88 VAL A C 1
ATOM 709 O O . VAL A 1 88 ? 7.438 10.116 -2.478 1.00 84.38 88 VAL A O 1
ATOM 712 N N . VAL A 1 89 ? 8.198 8.034 -2.887 1.00 82.75 89 VAL A N 1
ATOM 713 C CA . VAL A 1 89 ? 9.619 8.377 -2.901 1.00 82.75 89 VAL A CA 1
ATOM 714 C C . VAL A 1 89 ? 10.101 8.332 -4.350 1.00 82.75 89 VAL A C 1
ATOM 716 O O . VAL A 1 89 ? 10.379 7.247 -4.879 1.00 82.75 89 VAL A O 1
ATOM 719 N N . PRO A 1 90 ? 10.172 9.487 -5.039 1.00 73.38 90 PRO A N 1
ATOM 720 C CA . PRO A 1 90 ? 10.848 9.542 -6.324 1.00 73.38 90 PRO A CA 1
ATOM 721 C C . PRO A 1 90 ? 12.344 9.279 -6.099 1.00 73.38 90 PRO A C 1
ATOM 723 O O . PRO A 1 90 ? 12.902 9.695 -5.086 1.00 73.38 90 PRO A O 1
ATOM 726 N N . HIS A 1 91 ? 12.994 8.594 -7.041 1.00 77.44 91 HIS A N 1
ATOM 727 C CA . HIS A 1 91 ? 14.437 8.314 -6.992 1.00 77.44 91 HIS A CA 1
ATOM 728 C C . HIS A 1 91 ? 14.882 7.437 -5.807 1.00 77.44 91 HIS A C 1
ATOM 730 O O . HIS A 1 91 ? 15.980 7.598 -5.282 1.00 77.44 91 HIS A O 1
ATOM 736 N N . ALA A 1 92 ? 14.071 6.452 -5.411 1.00 76.75 92 ALA A N 1
ATOM 737 C CA . ALA A 1 92 ? 14.418 5.484 -4.362 1.00 76.75 92 ALA A CA 1
ATOM 738 C C . ALA A 1 92 ? 15.582 4.524 -4.733 1.00 76.75 92 ALA A C 1
ATOM 740 O O . ALA A 1 92 ? 15.846 3.563 -4.018 1.00 76.75 92 ALA A O 1
ATOM 741 N N . GLY A 1 93 ? 16.280 4.762 -5.851 1.00 77.94 93 GLY A N 1
ATOM 742 C CA . GLY A 1 93 ? 17.410 3.955 -6.324 1.00 77.94 93 GLY A CA 1
ATOM 743 C C . GLY A 1 93 ? 17.024 2.710 -7.128 1.00 77.94 93 GLY A C 1
ATOM 744 O O . GLY A 1 93 ? 17.903 1.990 -7.599 1.00 77.94 93 GLY A O 1
ATOM 745 N N . TYR A 1 94 ? 15.729 2.461 -7.327 1.00 80.38 94 TYR A N 1
ATOM 746 C CA . TYR A 1 94 ? 15.239 1.369 -8.163 1.00 80.38 94 TYR A CA 1
ATOM 747 C C . TYR A 1 94 ? 15.301 1.735 -9.651 1.00 80.38 94 TYR A C 1
ATOM 749 O O . TYR A 1 94 ? 14.941 2.845 -10.051 1.00 80.38 94 TYR A O 1
ATOM 757 N N . LEU A 1 95 ? 15.730 0.777 -10.477 1.00 81.06 95 LEU A N 1
ATOM 758 C CA . LEU A 1 95 ? 15.857 0.940 -11.924 1.00 81.06 95 LEU A CA 1
ATOM 759 C C . LEU A 1 95 ? 15.078 -0.146 -12.668 1.00 81.06 95 LEU A C 1
ATOM 761 O O . LEU A 1 95 ? 15.304 -1.334 -12.450 1.00 81.06 95 LEU A O 1
ATOM 765 N N . GLU A 1 96 ? 14.250 0.261 -13.626 1.00 77.75 96 GLU A N 1
ATOM 766 C CA . GLU A 1 96 ? 13.596 -0.629 -14.585 1.00 77.75 96 GLU A CA 1
ATOM 767 C C . GLU A 1 96 ? 13.924 -0.166 -16.007 1.00 77.75 96 GLU A C 1
ATOM 769 O O . GLU A 1 96 ? 13.796 1.009 -16.343 1.00 77.75 96 GLU A O 1
ATOM 774 N N . ASN A 1 97 ? 14.424 -1.068 -16.859 1.00 81.69 97 ASN A N 1
ATOM 775 C CA . ASN A 1 97 ? 14.849 -0.736 -18.229 1.00 81.69 97 ASN A CA 1
ATOM 776 C C . ASN A 1 97 ? 15.797 0.485 -18.319 1.00 81.69 97 ASN A C 1
ATOM 778 O O . ASN A 1 97 ? 15.724 1.274 -19.263 1.00 81.69 97 ASN A O 1
ATOM 782 N N . ARG A 1 98 ? 16.708 0.627 -17.341 1.00 82.75 98 ARG A N 1
ATOM 783 C CA . ARG A 1 98 ? 17.651 1.759 -17.188 1.00 82.75 98 ARG A CA 1
ATOM 784 C C . ARG A 1 98 ? 16.987 3.119 -16.922 1.00 82.75 98 ARG A C 1
ATOM 786 O O . ARG A 1 98 ? 17.618 4.151 -17.137 1.00 82.75 98 ARG A O 1
ATOM 793 N N . ARG A 1 99 ?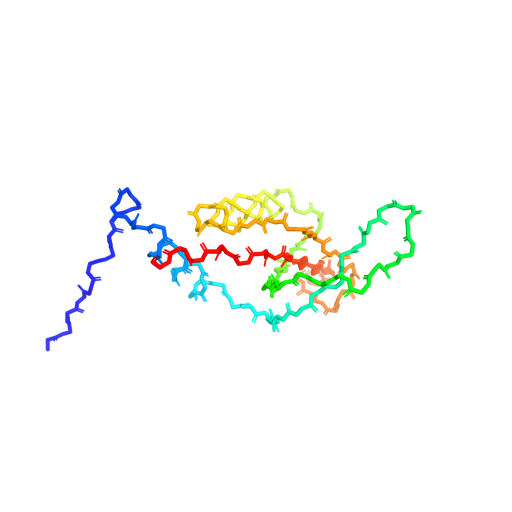 15.737 3.132 -16.465 1.00 79.88 99 ARG A N 1
ATOM 794 C CA . ARG A 1 99 ? 15.023 4.326 -16.005 1.00 79.88 99 ARG A CA 1
ATOM 795 C C . ARG A 1 99 ? 14.741 4.205 -14.518 1.00 79.88 99 ARG A C 1
ATOM 797 O O . ARG A 1 99 ? 14.503 3.105 -14.027 1.00 79.88 99 ARG A O 1
ATOM 804 N N . GLU A 1 100 ? 14.778 5.327 -13.815 1.00 83.12 100 GLU A N 1
ATOM 805 C CA . GLU A 1 100 ? 14.397 5.364 -12.407 1.00 83.12 100 GLU A CA 1
ATOM 806 C C . GLU A 1 100 ? 12.893 5.184 -12.253 1.00 83.12 100 GLU A C 1
ATOM 808 O O . GLU A 1 100 ? 12.094 5.815 -12.949 1.00 83.12 100 GLU A O 1
ATOM 813 N N . VAL A 1 101 ? 12.530 4.319 -11.314 1.00 83.88 101 VAL A N 1
ATOM 814 C CA . VAL A 1 101 ? 11.147 4.066 -10.917 1.00 83.88 101 VAL A CA 1
ATOM 815 C C . VAL A 1 101 ? 10.919 4.585 -9.498 1.00 83.88 101 VAL A C 1
ATOM 817 O O . VAL A 1 101 ? 11.863 4.808 -8.735 1.00 83.88 101 VAL A O 1
ATOM 820 N N . ALA A 1 102 ? 9.661 4.842 -9.149 1.00 84.50 102 ALA A N 1
ATOM 821 C CA . ALA A 1 102 ? 9.291 5.347 -7.835 1.00 84.50 102 ALA A CA 1
ATOM 822 C C . ALA A 1 102 ? 8.970 4.183 -6.891 1.00 84.50 102 ALA A C 1
ATOM 824 O O . ALA A 1 102 ? 8.376 3.184 -7.303 1.00 84.50 102 ALA A O 1
ATOM 825 N N . ALA A 1 103 ? 9.312 4.343 -5.614 1.00 86.38 103 ALA A N 1
ATOM 826 C CA . ALA A 1 103 ? 8.764 3.506 -4.556 1.00 86.38 103 ALA A CA 1
ATOM 827 C C . ALA A 1 103 ? 7.492 4.170 -4.020 1.00 86.38 103 ALA A C 1
ATOM 829 O O . ALA A 1 103 ? 7.494 5.354 -3.666 1.00 86.38 103 ALA A O 1
ATOM 830 N N . VAL A 1 104 ? 6.396 3.417 -3.992 1.00 87.25 104 VAL A N 1
ATOM 831 C CA . VAL A 1 104 ? 5.124 3.839 -3.409 1.00 87.25 104 VAL A CA 1
ATOM 832 C C . VAL A 1 104 ? 4.866 2.979 -2.185 1.00 87.25 104 VAL A C 1
ATOM 834 O O . VAL A 1 104 ? 4.622 1.780 -2.301 1.00 87.25 104 VAL A O 1
ATOM 837 N N . THR A 1 105 ? 4.899 3.597 -1.012 1.00 88.75 105 THR A N 1
ATOM 838 C CA . THR A 1 105 ? 4.616 2.925 0.253 1.00 88.75 105 THR A CA 1
ATOM 839 C C . THR A 1 105 ? 3.185 3.208 0.670 1.00 88.75 105 THR A C 1
ATOM 841 O O . THR A 1 105 ? 2.824 4.353 0.950 1.00 88.75 105 THR A O 1
ATOM 844 N N . PHE A 1 106 ? 2.370 2.161 0.729 1.00 90.19 106 PHE A N 1
ATOM 845 C CA . PHE A 1 106 ? 1.013 2.216 1.255 1.00 90.19 106 PHE A CA 1
ATOM 846 C C . PHE A 1 106 ? 1.041 1.955 2.752 1.00 90.19 106 PHE A C 1
ATOM 848 O O . PHE A 1 106 ? 1.526 0.915 3.194 1.00 90.19 106 PHE A O 1
ATOM 855 N N . LEU A 1 107 ? 0.495 2.888 3.523 1.00 91.00 107 LEU A N 1
ATOM 856 C CA . LEU A 1 107 ? 0.261 2.712 4.946 1.00 91.00 107 LEU A CA 1
ATOM 857 C C . LEU A 1 107 ? -1.166 2.198 5.115 1.00 91.00 107 LEU A C 1
ATOM 859 O O . LEU A 1 107 ? -2.129 2.893 4.775 1.00 91.00 107 LEU A O 1
ATOM 863 N N . LEU A 1 108 ? -1.297 0.969 5.602 1.00 92.69 108 LEU A N 1
ATOM 864 C CA . LEU A 1 108 ? -2.576 0.300 5.788 1.00 92.69 108 LEU A CA 1
ATOM 865 C C . LEU A 1 108 ? -2.858 0.127 7.273 1.00 92.69 108 LEU A C 1
ATOM 867 O O . LEU A 1 108 ? -2.073 -0.487 7.988 1.00 92.69 108 LEU A O 1
ATOM 871 N N . LYS A 1 109 ? -4.003 0.608 7.745 1.00 91.62 109 LYS A N 1
ATOM 872 C CA . LYS A 1 109 ? -4.491 0.269 9.080 1.00 91.62 109 LYS A CA 1
ATOM 873 C C . LYS A 1 109 ? -5.032 -1.152 9.061 1.00 91.62 109 LYS A C 1
ATOM 875 O O . LYS A 1 109 ? -5.909 -1.485 8.256 1.00 91.62 109 LYS A O 1
ATOM 880 N N . SER A 1 110 ? -4.522 -1.979 9.967 1.00 83.06 110 SER A N 1
ATOM 881 C CA . SER A 1 110 ? -5.013 -3.340 10.144 1.00 83.06 110 SER A CA 1
ATOM 882 C C . 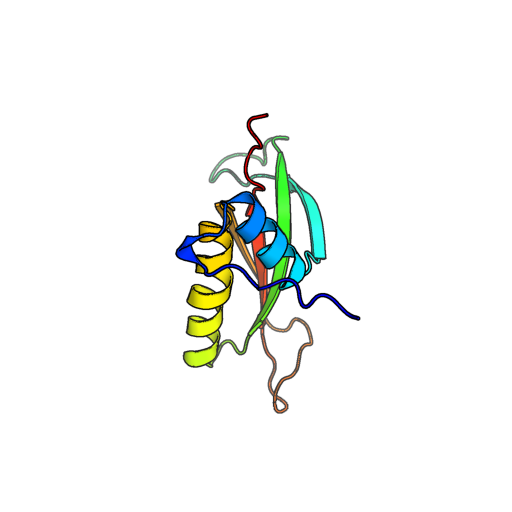SER A 1 110 ? -6.483 -3.311 10.596 1.00 83.06 110 SER A C 1
ATOM 884 O O . SER A 1 110 ? -6.840 -2.525 11.480 1.00 83.06 110 SER A O 1
ATOM 886 N N . PRO A 1 111 ? -7.358 -4.154 10.025 1.00 81.25 111 PRO A N 1
ATOM 887 C CA . PRO A 1 111 ? -8.736 -4.251 10.485 1.00 81.25 111 PRO A CA 1
ATOM 888 C C . PRO A 1 111 ? -8.799 -4.688 11.947 1.00 81.25 111 PRO A C 1
ATOM 890 O O . PRO A 1 111 ? -8.068 -5.582 12.372 1.00 81.25 111 PRO A O 1
ATOM 893 N N . ILE A 1 112 ? -9.719 -4.083 12.698 1.00 71.31 112 ILE A N 1
ATOM 894 C CA . ILE A 1 112 ? -9.986 -4.458 14.086 1.00 71.31 112 ILE A CA 1
ATOM 895 C C . ILE A 1 112 ? -10.644 -5.837 14.081 1.00 71.31 112 ILE A C 1
ATOM 897 O O . ILE A 1 112 ? -11.763 -6.003 13.588 1.00 71.31 112 ILE A O 1
ATOM 901 N N . GLU A 1 113 ? -9.959 -6.829 14.638 1.00 63.06 113 GLU A N 1
ATOM 902 C CA . GLU A 1 113 ? -10.535 -8.149 14.850 1.00 63.06 113 GLU A CA 1
ATOM 903 C C . GLU A 1 113 ? -11.540 -8.056 16.003 1.00 63.06 113 GLU A C 1
ATOM 905 O O . GLU A 1 113 ? -11.164 -7.961 17.168 1.00 63.06 113 GLU A O 1
ATOM 910 N N . LYS A 1 114 ? -12.840 -8.042 15.687 1.00 50.12 114 LYS A N 1
ATOM 911 C CA . LYS A 1 114 ? -13.860 -8.343 16.695 1.00 50.12 114 LYS A CA 1
ATOM 912 C C . LYS A 1 114 ? -13.803 -9.848 16.939 1.00 50.12 114 LYS A C 1
ATOM 914 O O . LYS A 1 114 ? -14.128 -10.611 16.030 1.00 50.12 114 LYS A O 1
ATOM 919 N N . TRP A 1 115 ? -13.296 -10.230 18.104 1.00 40.66 115 TRP A N 1
ATOM 920 C CA . TRP A 1 115 ? -13.276 -11.610 18.583 1.00 40.66 115 TRP A CA 1
ATOM 921 C C . TRP A 1 115 ? -14.667 -12.018 19.064 1.00 40.66 115 TRP A C 1
ATOM 923 O O . TRP A 1 115 ? -15.369 -11.143 19.627 1.00 40.66 115 TRP A O 1
#

pLDDT: mean 78.17, std 13.03, range [38.91, 92.94]

Radius of gyration: 16.82 Å; chains: 1; bounding box: 34×60×39 Å

Foldseek 3Di:
DDPPPPPDDPVPADLQNLLVVLCVVFPFPDWAWDFQDDPPDDRDPDTATWGKTKDKFAPVDPVRVVCCCPVNVVSCVSSVWDFRDKDKAFPPVDDDPNDGIIIIITTTHDDDDPD